Protein AF-A0A1B3WPF1-F1 (afdb_monomer)

Mean predicted aligned error: 8.17 Å

Sequence (165 aa):
MKTSGTSAPNQPDHIYKEDGACVELCANIDDQSAETLALALTRALDAGALDAWFTPIQMKKNRPAVLFTVLARKEDEARFAELILRETSTLGVRVKDCARYTAERDEIVRETVFGSVRYKRKFLDGRLFSERPESDELERIARDTNLPIQSILTELQKSRNDPRE

Solvent-accessible surface area (backbone atoms only — not comparable to full-atom values): 9717 Å² total; per-residue (Å²): 135,90,84,79,86,82,82,81,82,85,70,59,56,50,48,48,71,40,76,57,50,26,29,43,37,36,36,71,47,69,88,68,55,70,72,54,49,52,50,38,45,51,52,43,48,76,72,64,35,77,44,62,52,77,42,85,43,79,44,82,94,81,34,67,30,32,36,42,39,38,33,30,48,45,92,46,45,70,62,52,50,50,47,51,49,72,54,40,89,41,94,64,72,46,77,42,80,33,68,44,80,44,63,41,68,55,75,49,76,42,82,49,100,85,41,78,41,51,27,44,34,35,29,50,67,84,34,86,70,47,76,44,69,38,68,69,52,49,51,50,49,26,67,76,68,73,45,57,60,70,60,51,53,54,52,58,53,50,66,71,70,50,91,86,117

pLDDT: mean 88.67, std 17.2, range [31.97, 98.81]

Nearest PDB structures (foldseek):
  6bwo-assembly1_A  TM=9.069E-01  e=9.708E-14  Lactiplantibacillus plantarum
  3ab2-assembly3_L  TM=5.833E-01  e=1.048E-03  Corynebacterium glutamicum
  3lnl-assembly1_B  TM=5.488E-01  e=8.839E-04  Staphylococcus aureus subsp. aureus N315
  2nyd-assembly1_B-3  TM=5.569E-01  e=1.562E-03  Staphylococcus aureus subsp. aureus N315
  6mrj-assembly1_B  TM=6.264E-01  e=1.437E-02  Helicobacter pylori 26695

Foldseek 3Di:
DDDDDDDDPDDFPQWDKDFQQKKKKKDKAQDDDPVLVVVLLVVLVVVPFPHWDWDWDA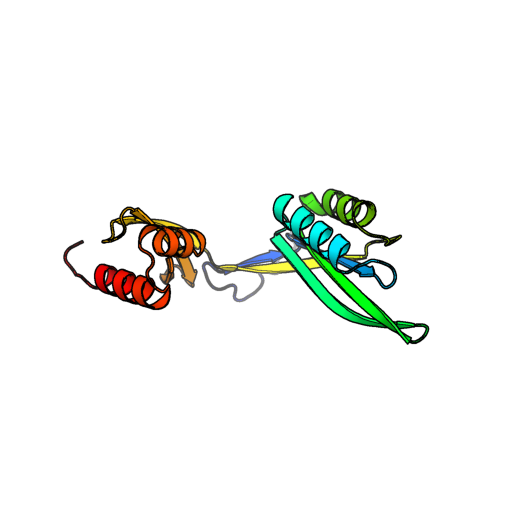DPPRTTIIITITMHTNVCVVVNQVSCVVSGPGPGMDMDGDMDTDGDKDKDWDQFPLGTFIWIFGDGNNDTPDIDTDPVRLVVSCVVVVDDSVVVRVRVVVVVPPPPD

Radius of gyration: 21.7 Å; Cα contacts (8 Å, |Δi|>4): 263; chains: 1; bounding box: 53×51×52 Å

Structure (mmCIF, N/CA/C/O backbone):
data_AF-A0A1B3WPF1-F1
#
_entry.id   AF-A0A1B3WPF1-F1
#
loop_
_atom_site.group_PDB
_atom_site.id
_atom_site.type_symbol
_atom_site.label_atom_id
_atom_site.label_alt_id
_atom_site.label_comp_id
_atom_site.label_asym_id
_atom_site.label_entity_id
_atom_site.label_seq_id
_atom_site.pdbx_PDB_ins_code
_atom_site.Cartn_x
_atom_site.Cartn_y
_atom_site.Cartn_z
_atom_site.occupancy
_atom_site.B_iso_or_equiv
_atom_site.auth_seq_id
_atom_site.auth_comp_id
_atom_site.auth_asym_id
_atom_site.auth_atom_id
_atom_site.pdbx_PDB_model_num
ATOM 1 N N . MET A 1 1 ? -27.653 -31.954 -23.907 1.00 38.94 1 MET A N 1
ATOM 2 C CA . MET A 1 1 ? -26.642 -32.781 -23.217 1.00 38.94 1 MET A CA 1
ATOM 3 C C . MET A 1 1 ? -26.293 -32.046 -21.931 1.00 38.94 1 MET A C 1
ATOM 5 O O . MET A 1 1 ? -25.757 -30.952 -22.004 1.00 38.94 1 MET A O 1
ATOM 9 N N . LYS A 1 2 ? -26.770 -32.541 -20.782 1.00 33.56 2 LYS A N 1
ATOM 10 C CA . LYS A 1 2 ? -26.487 -31.959 -19.463 1.00 33.56 2 LYS A CA 1
ATOM 11 C C . LYS A 1 2 ? -25.079 -32.399 -19.060 1.00 33.56 2 LYS A C 1
ATOM 13 O O . LYS A 1 2 ? -24.836 -33.600 -19.025 1.00 33.56 2 LYS A O 1
ATOM 18 N N . THR A 1 3 ? -24.194 -31.466 -18.737 1.00 34.44 3 THR A N 1
ATOM 19 C CA . THR A 1 3 ? -22.964 -31.763 -17.993 1.00 34.44 3 THR A CA 1
ATOM 20 C C . THR A 1 3 ? -23.043 -31.070 -16.644 1.00 34.44 3 THR A C 1
ATOM 22 O O . THR A 1 3 ? -23.036 -29.849 -16.531 1.00 34.44 3 THR A O 1
ATOM 25 N N . SER A 1 4 ? -23.222 -31.921 -15.646 1.00 34.31 4 SER A N 1
ATOM 26 C CA . SER A 1 4 ? -23.184 -31.715 -14.207 1.00 34.31 4 SER A CA 1
ATOM 27 C C . SER A 1 4 ? -21.762 -31.506 -13.675 1.00 34.31 4 SER A C 1
ATOM 29 O O . SER A 1 4 ? -20.843 -32.148 -14.173 1.00 34.31 4 SER A O 1
ATOM 31 N N . GLY A 1 5 ? -21.642 -30.751 -12.574 1.00 33.28 5 GLY A N 1
ATOM 32 C CA . GLY A 1 5 ? -20.532 -30.801 -11.607 1.00 33.28 5 GLY A CA 1
ATOM 33 C C . GLY A 1 5 ? -19.321 -29.952 -12.000 1.00 33.28 5 GLY A C 1
ATOM 34 O O . GLY A 1 5 ? -18.684 -30.189 -13.014 1.00 33.28 5 GLY A O 1
ATOM 35 N N . THR A 1 6 ? -18.916 -28.957 -11.217 1.00 31.97 6 THR A N 1
ATOM 36 C CA . THR A 1 6 ? -18.343 -29.193 -9.885 1.00 31.97 6 THR A CA 1
ATOM 37 C C . THR A 1 6 ? -18.579 -27.966 -9.001 1.00 31.97 6 THR A C 1
ATOM 39 O O . THR A 1 6 ? -18.026 -26.901 -9.256 1.00 31.97 6 THR A O 1
ATOM 42 N N . SER A 1 7 ? -19.411 -28.098 -7.968 1.00 38.62 7 SER A N 1
ATOM 43 C CA . SER A 1 7 ? -19.479 -27.134 -6.867 1.00 38.62 7 SER A CA 1
ATOM 44 C C . SER A 1 7 ? -18.190 -27.237 -6.051 1.00 38.62 7 SER A C 1
ATOM 46 O O . SER A 1 7 ? -17.869 -28.320 -5.556 1.00 38.62 7 SER A O 1
ATOM 48 N N . ALA A 1 8 ? -17.442 -26.139 -5.930 1.00 38.62 8 ALA A N 1
ATOM 49 C CA . ALA A 1 8 ? -16.265 -26.078 -5.069 1.00 38.62 8 ALA A CA 1
ATOM 50 C C . ALA A 1 8 ? -16.672 -26.341 -3.600 1.00 38.62 8 ALA A C 1
ATOM 52 O O . ALA A 1 8 ? -17.669 -25.776 -3.147 1.00 38.62 8 ALA A O 1
ATOM 53 N N . PRO A 1 9 ? -15.959 -27.205 -2.855 1.00 46.62 9 PRO A N 1
ATOM 54 C CA . PRO A 1 9 ? -16.296 -27.506 -1.470 1.00 46.62 9 PRO A CA 1
ATOM 55 C C . PRO A 1 9 ? -15.763 -26.415 -0.522 1.00 46.62 9 PRO A C 1
ATOM 57 O O . PRO A 1 9 ? -14.672 -25.892 -0.730 1.00 46.62 9 PRO A O 1
ATOM 60 N N . ASN A 1 10 ? -16.512 -26.142 0.554 1.00 49.69 10 ASN A N 1
ATOM 61 C CA . ASN A 1 10 ? -16.123 -25.338 1.726 1.00 49.69 10 ASN A CA 1
ATOM 62 C C . ASN A 1 10 ? -15.719 -23.878 1.471 1.00 49.69 10 ASN A C 1
ATOM 64 O O . ASN A 1 10 ? -14.599 -23.469 1.777 1.00 49.69 10 ASN A O 1
ATOM 68 N N . GLN A 1 11 ? -16.660 -23.055 1.017 1.00 51.69 11 GLN A N 1
ATOM 69 C CA . GLN A 1 11 ? -16.550 -21.620 1.257 1.00 51.69 11 GLN A CA 1
ATOM 70 C C . GLN A 1 11 ? -17.301 -21.291 2.558 1.00 51.69 11 GLN A C 1
ATOM 72 O O . GLN A 1 11 ? -18.500 -21.553 2.607 1.00 51.69 11 GLN A O 1
ATOM 77 N N . PRO A 1 12 ? -16.627 -20.817 3.624 1.00 54.94 12 PRO A N 1
ATOM 78 C CA . PRO A 1 12 ? -17.319 -20.390 4.837 1.00 54.94 12 PRO A CA 1
ATOM 79 C C . PRO A 1 12 ? -18.295 -19.260 4.501 1.00 54.94 12 PRO A C 1
ATOM 81 O O . PRO A 1 12 ? -17.969 -18.377 3.697 1.00 54.94 12 PRO A O 1
ATOM 84 N N . ASP A 1 13 ? -19.491 -19.314 5.090 1.00 58.62 13 ASP A N 1
ATOM 85 C CA . ASP A 1 13 ? -20.520 -18.299 4.892 1.00 58.62 13 ASP A CA 1
ATOM 86 C C . ASP A 1 13 ? -19.906 -16.911 5.185 1.00 58.62 13 ASP A C 1
ATOM 88 O O . ASP A 1 13 ? -19.208 -16.712 6.181 1.00 58.62 13 ASP A O 1
ATOM 92 N N . HIS A 1 14 ? -20.135 -15.927 4.311 1.00 67.62 14 HIS A N 1
ATOM 93 C CA . HIS A 1 14 ? -19.658 -14.539 4.473 1.00 67.62 14 HIS A CA 1
ATOM 94 C C . HIS A 1 14 ? -18.142 -14.290 4.293 1.00 67.62 14 HIS A C 1
ATOM 96 O O . HIS A 1 14 ? -17.649 -13.199 4.608 1.00 67.62 14 HIS A O 1
ATOM 102 N N . ILE A 1 15 ? -17.396 -15.250 3.727 1.00 71.88 15 ILE A N 1
ATOM 103 C CA . ILE A 1 15 ? -16.095 -14.994 3.085 1.00 71.88 15 ILE A CA 1
ATOM 104 C C . ILE A 1 15 ? -16.226 -15.255 1.587 1.00 71.88 15 ILE A C 1
ATOM 106 O O . ILE A 1 15 ? -16.315 -16.397 1.135 1.00 71.88 15 ILE A O 1
ATOM 110 N N . TYR A 1 16 ? -16.148 -14.195 0.794 1.00 70.69 16 TYR A N 1
ATOM 111 C CA . TYR A 1 16 ? -16.293 -14.282 -0.654 1.00 70.69 16 TYR A CA 1
ATOM 112 C C . TYR A 1 16 ? -14.919 -14.315 -1.313 1.00 70.69 16 TYR A C 1
ATOM 114 O O . TYR A 1 16 ? -13.993 -13.617 -0.899 1.00 70.69 16 TYR A O 1
ATOM 122 N N . LYS A 1 17 ? -14.784 -15.169 -2.325 1.00 76.94 17 LYS A N 1
ATOM 123 C CA . LYS A 1 17 ? -13.584 -15.283 -3.144 1.00 76.94 17 LYS A CA 1
ATOM 124 C C . LYS A 1 17 ? -13.894 -14.564 -4.437 1.00 76.94 17 LYS A C 1
ATOM 126 O O . LYS A 1 17 ? -14.770 -14.984 -5.186 1.00 76.94 17 LYS A O 1
ATOM 131 N N . GLU A 1 18 ? -13.174 -13.491 -4.676 1.00 74.12 18 GLU A N 1
ATOM 132 C CA . GLU A 1 18 ? -13.278 -12.716 -5.894 1.00 74.12 18 GLU A CA 1
ATOM 133 C C . GLU A 1 18 ? -12.101 -13.121 -6.787 1.00 74.12 18 GLU A C 1
ATOM 135 O O . GLU A 1 18 ? -10.986 -12.607 -6.664 1.00 74.12 18 GLU A O 1
ATOM 140 N N . ASP A 1 19 ? -12.324 -14.136 -7.623 1.00 67.94 19 ASP A N 1
ATOM 141 C CA . ASP A 1 19 ? -11.337 -14.598 -8.599 1.00 67.94 19 ASP A CA 1
ATOM 142 C C . ASP A 1 19 ? -11.195 -13.568 -9.727 1.00 67.94 19 ASP A C 1
ATOM 144 O O . ASP A 1 19 ? -12.168 -13.242 -10.402 1.00 67.94 19 ASP A O 1
ATOM 148 N N . GLY A 1 20 ? -9.978 -13.052 -9.931 1.00 65.38 20 GLY A N 1
ATOM 149 C CA . GLY A 1 20 ? -9.682 -12.101 -11.008 1.00 65.38 20 GLY A CA 1
ATOM 150 C C . GLY A 1 20 ? -10.295 -10.708 -10.826 1.00 65.38 20 GLY A C 1
ATOM 151 O O . GLY A 1 20 ? -10.356 -9.953 -11.791 1.00 65.38 20 GLY A O 1
ATOM 152 N N . ALA A 1 21 ? -10.745 -10.352 -9.619 1.00 82.38 21 ALA A N 1
ATOM 153 C CA . ALA A 1 21 ? -11.293 -9.021 -9.338 1.00 82.38 21 ALA A CA 1
ATOM 154 C C . ALA A 1 21 ? -10.216 -7.952 -9.111 1.00 82.38 21 ALA A C 1
ATOM 156 O O . ALA A 1 21 ? -10.501 -6.755 -9.195 1.00 82.38 21 ALA A O 1
ATOM 157 N N . CYS A 1 22 ? -8.975 -8.360 -8.838 1.00 93.56 22 CYS A N 1
ATOM 158 C CA . CYS A 1 22 ? -7.856 -7.441 -8.725 1.00 93.56 22 CYS A CA 1
ATOM 159 C C . CYS A 1 22 ? -6.645 -7.887 -9.540 1.00 93.56 22 CYS A C 1
ATOM 161 O O . CYS A 1 22 ? -6.461 -9.062 -9.863 1.00 93.56 22 CYS A O 1
ATOM 163 N N . VAL A 1 23 ? -5.812 -6.903 -9.855 1.00 97.12 23 VAL A N 1
ATOM 164 C CA . VAL A 1 23 ? -4.549 -7.066 -10.562 1.00 97.12 23 VAL A CA 1
ATOM 165 C C . VAL A 1 23 ? -3.430 -6.407 -9.789 1.00 97.12 23 VAL A C 1
ATOM 167 O O . VAL A 1 23 ? -3.602 -5.345 -9.193 1.00 97.12 23 VAL A O 1
ATOM 170 N N . GLU A 1 24 ? -2.270 -7.040 -9.827 1.00 98.06 24 GLU A N 1
ATOM 171 C CA . GLU A 1 24 ? -1.031 -6.511 -9.286 1.00 98.06 24 GLU A CA 1
ATOM 172 C C . GLU A 1 24 ? -0.147 -6.078 -10.461 1.00 98.06 24 GLU A C 1
ATOM 174 O O . GLU A 1 24 ? 0.340 -6.905 -11.239 1.00 98.06 24 GLU A O 1
ATOM 179 N N . LEU A 1 25 ? 0.001 -4.764 -10.628 1.00 98.62 25 LEU A N 1
ATOM 180 C CA . LEU A 1 25 ? 0.839 -4.146 -11.647 1.00 98.62 25 LEU A CA 1
ATOM 181 C C . LEU A 1 25 ? 2.194 -3.816 -11.036 1.00 98.62 25 LEU A C 1
ATOM 183 O O . LEU A 1 25 ? 2.251 -3.152 -10.004 1.00 98.62 25 LEU A O 1
ATOM 187 N N . CYS A 1 26 ? 3.287 -4.246 -11.661 1.00 98.38 26 CYS A N 1
ATOM 188 C CA . CYS A 1 26 ? 4.618 -3.979 -11.131 1.00 98.38 26 CYS A CA 1
ATOM 189 C C . CYS A 1 26 ? 5.659 -3.594 -12.184 1.00 98.38 26 CYS A C 1
ATOM 191 O O . CYS A 1 26 ? 5.664 -4.091 -13.317 1.00 98.38 26 CYS A O 1
ATOM 193 N N . ALA A 1 27 ? 6.587 -2.736 -11.765 1.00 98.69 27 ALA A N 1
ATOM 194 C CA . ALA A 1 27 ? 7.720 -2.271 -12.553 1.00 98.69 27 ALA A CA 1
ATOM 195 C C . ALA A 1 27 ? 8.992 -2.222 -11.696 1.00 98.69 27 ALA A C 1
ATOM 197 O O . ALA A 1 27 ? 8.959 -1.823 -10.534 1.00 98.69 27 ALA A O 1
ATOM 198 N N . ASN A 1 28 ? 10.123 -2.630 -12.274 1.00 98.62 28 ASN A N 1
ATOM 199 C CA . ASN A 1 28 ? 11.428 -2.497 -11.626 1.00 98.62 28 ASN A CA 1
ATOM 200 C C . ASN A 1 28 ? 12.048 -1.168 -12.058 1.00 98.62 28 ASN A C 1
ATOM 202 O O . ASN A 1 28 ? 12.052 -0.879 -13.256 1.00 98.62 28 ASN A O 1
ATOM 206 N N . ILE A 1 29 ? 12.574 -0.399 -11.107 1.00 98.31 29 ILE A N 1
ATOM 207 C CA . ILE A 1 29 ? 13.058 0.964 -11.335 1.00 98.31 29 ILE A CA 1
ATOM 208 C C . ILE A 1 29 ? 14.410 1.144 -10.631 1.00 98.31 29 ILE A C 1
ATOM 210 O O . ILE A 1 29 ? 14.486 1.047 -9.405 1.00 98.31 29 ILE A O 1
ATOM 214 N N . ASP A 1 30 ? 15.476 1.376 -11.404 1.00 97.69 30 ASP A N 1
ATOM 215 C CA . ASP A 1 30 ? 16.862 1.541 -10.923 1.00 97.69 30 ASP A CA 1
ATOM 216 C C . ASP A 1 30 ? 17.476 2.918 -11.230 1.00 97.69 30 ASP A C 1
ATOM 218 O O . ASP A 1 30 ? 18.616 3.186 -10.851 1.00 97.69 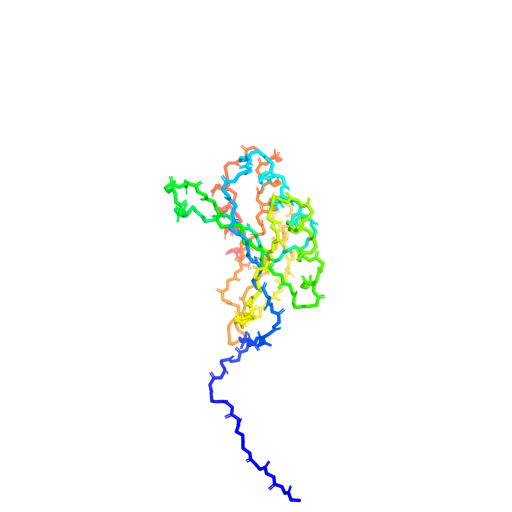30 ASP A O 1
ATOM 222 N N . ASP A 1 31 ? 16.750 3.786 -11.931 1.00 97.00 31 ASP A N 1
ATOM 223 C CA . ASP A 1 31 ? 17.247 5.049 -12.486 1.00 97.00 31 ASP A CA 1
ATOM 224 C C . ASP A 1 31 ? 16.347 6.260 -12.174 1.00 97.00 31 ASP A C 1
ATOM 226 O O . ASP A 1 31 ? 16.449 7.302 -12.820 1.00 97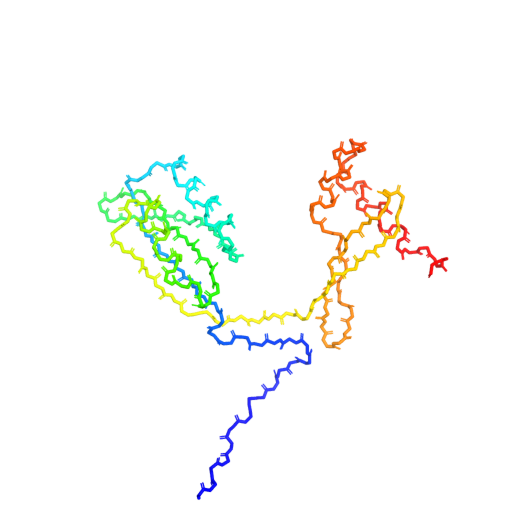.00 31 ASP A O 1
ATOM 230 N N . GLN A 1 32 ? 15.508 6.151 -11.140 1.00 97.31 32 GLN A N 1
ATOM 231 C CA . GLN A 1 32 ? 14.619 7.215 -10.670 1.00 97.31 32 GLN A CA 1
ATOM 232 C C . GLN A 1 32 ? 14.877 7.556 -9.196 1.00 97.31 32 GLN A C 1
ATOM 234 O O . GLN A 1 32 ? 15.237 6.692 -8.395 1.00 97.31 32 GLN A O 1
ATOM 239 N N . SER A 1 33 ? 14.702 8.828 -8.824 1.00 97.44 33 SER A N 1
ATOM 240 C CA . SER A 1 33 ? 14.921 9.287 -7.448 1.00 97.44 33 SER A CA 1
ATOM 241 C C . SER A 1 33 ? 13.805 8.843 -6.499 1.00 97.44 33 SER A C 1
ATOM 243 O O . SER A 1 33 ? 12.641 8.743 -6.885 1.00 97.44 33 SER A O 1
ATOM 245 N N . ALA A 1 34 ? 14.145 8.665 -5.220 1.00 96.69 34 ALA A N 1
ATOM 246 C CA . ALA A 1 34 ? 13.173 8.333 -4.177 1.00 96.69 34 ALA A CA 1
ATOM 247 C C . ALA A 1 34 ? 12.063 9.393 -4.037 1.00 96.69 34 ALA A C 1
ATOM 249 O O . ALA A 1 34 ? 10.913 9.044 -3.803 1.00 96.69 34 ALA A O 1
ATOM 250 N N . GLU A 1 35 ? 12.388 10.675 -4.223 1.00 98.00 35 GLU A N 1
ATOM 251 C CA . GLU A 1 35 ? 11.422 11.780 -4.136 1.00 98.00 35 GLU A CA 1
ATOM 252 C C . GLU A 1 35 ? 10.343 11.683 -5.220 1.00 98.00 35 GLU A C 1
ATOM 254 O O . GLU A 1 35 ? 9.156 11.817 -4.937 1.00 98.00 35 GLU A O 1
ATOM 259 N N . THR A 1 36 ? 10.738 11.402 -6.464 1.00 97.94 36 THR A N 1
ATOM 260 C CA . THR A 1 36 ? 9.774 11.275 -7.569 1.00 97.94 36 THR A CA 1
ATOM 261 C C . THR A 1 36 ? 9.004 9.959 -7.504 1.00 97.94 36 THR A C 1
ATOM 263 O O . THR A 1 36 ? 7.816 9.936 -7.813 1.00 97.94 36 THR A O 1
ATOM 266 N N . LEU A 1 37 ? 9.631 8.886 -7.014 1.00 98.19 37 LEU A N 1
ATOM 267 C CA . LEU A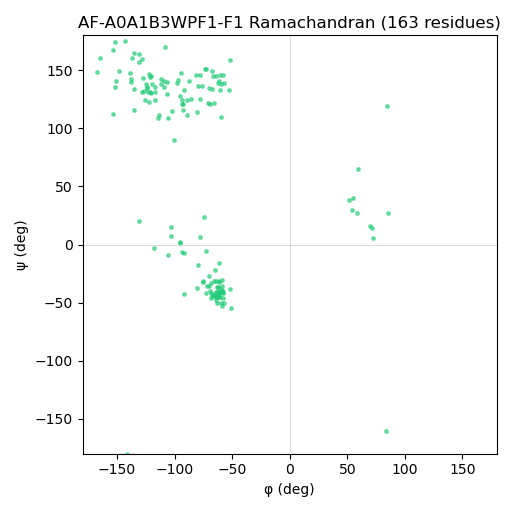 1 37 ? 8.938 7.635 -6.710 1.00 98.19 37 LEU A CA 1
ATOM 268 C C . LEU A 1 37 ? 7.880 7.828 -5.617 1.00 98.19 37 LEU A C 1
ATOM 270 O O . LEU A 1 37 ? 6.758 7.353 -5.769 1.00 98.19 37 LEU A O 1
ATOM 274 N N . ALA A 1 38 ? 8.180 8.578 -4.554 1.00 98.12 38 ALA A N 1
ATOM 275 C CA . ALA A 1 38 ? 7.198 8.885 -3.516 1.00 98.12 38 ALA A CA 1
ATOM 276 C C . ALA A 1 38 ? 5.957 9.588 -4.096 1.00 98.12 38 ALA A C 1
ATOM 278 O O . ALA A 1 38 ? 4.835 9.222 -3.753 1.00 98.12 38 ALA A O 1
ATOM 279 N N . LEU A 1 39 ? 6.141 10.520 -5.040 1.00 98.31 39 LEU A N 1
ATOM 280 C CA . LEU A 1 39 ? 5.027 11.161 -5.747 1.00 98.31 39 LEU A CA 1
ATOM 281 C C . LEU A 1 39 ? 4.221 10.170 -6.597 1.00 98.31 39 LEU A C 1
ATOM 283 O O . LEU A 1 39 ? 2.994 10.243 -6.598 1.00 98.31 39 LEU A O 1
ATOM 287 N N . ALA A 1 40 ? 4.881 9.241 -7.294 1.00 98.25 40 ALA A N 1
ATOM 288 C CA . ALA A 1 40 ? 4.202 8.207 -8.077 1.00 98.25 40 ALA A CA 1
ATOM 289 C C . ALA A 1 40 ? 3.323 7.305 -7.191 1.00 98.25 40 ALA A C 1
ATOM 291 O O . ALA A 1 40 ? 2.191 6.990 -7.562 1.00 98.25 40 ALA A O 1
ATOM 292 N N . LEU A 1 41 ? 3.810 6.943 -5.998 1.00 98.56 41 LEU A N 1
ATOM 293 C CA . LEU A 1 41 ? 3.041 6.185 -5.009 1.00 98.56 41 LEU A CA 1
ATOM 294 C C . LEU A 1 41 ? 1.816 6.970 -4.534 1.00 98.56 41 LEU A C 1
ATOM 296 O O . LEU A 1 41 ? 0.706 6.443 -4.594 1.00 98.56 41 LEU A O 1
ATOM 300 N N . THR A 1 42 ? 1.990 8.232 -4.126 1.00 98.31 42 THR A N 1
ATOM 301 C CA . THR A 1 42 ? 0.868 9.087 -3.704 1.00 98.31 42 THR A CA 1
ATOM 302 C C . THR A 1 42 ? -0.171 9.223 -4.815 1.00 98.31 42 THR A C 1
ATOM 304 O O . THR A 1 42 ? -1.353 9.007 -4.575 1.00 98.31 42 THR A O 1
ATOM 307 N N . ARG A 1 43 ? 0.259 9.481 -6.057 1.00 98.44 43 ARG A N 1
ATOM 308 C CA . ARG A 1 43 ? -0.646 9.595 -7.212 1.00 98.44 43 ARG A CA 1
ATOM 309 C C . ARG A 1 43 ? -1.412 8.307 -7.490 1.00 98.44 43 ARG A C 1
ATOM 311 O O . ARG A 1 43 ? -2.577 8.379 -7.864 1.00 98.44 43 ARG A O 1
ATOM 318 N N . ALA A 1 44 ? -0.790 7.142 -7.318 1.00 98.50 44 ALA A N 1
ATOM 319 C CA . ALA A 1 44 ? -1.486 5.868 -7.471 1.00 98.50 44 ALA A CA 1
ATOM 320 C C . ALA A 1 44 ? -2.597 5.707 -6.418 1.00 98.50 44 ALA A C 1
ATOM 322 O O . ALA A 1 44 ? -3.720 5.343 -6.774 1.00 98.50 44 ALA A O 1
ATOM 323 N N . LEU A 1 45 ? -2.309 6.027 -5.151 1.00 98.31 45 LEU A N 1
ATOM 324 C CA . LEU A 1 45 ? -3.294 5.981 -4.063 1.00 98.31 45 LEU A CA 1
ATOM 325 C C . LEU A 1 45 ? -4.434 6.987 -4.284 1.00 98.31 45 LEU A C 1
ATOM 327 O O . LEU A 1 45 ? -5.600 6.597 -4.249 1.00 98.31 45 LEU A O 1
ATOM 331 N N . ASP A 1 46 ? -4.111 8.239 -4.615 1.00 97.94 46 ASP A N 1
ATOM 332 C CA . ASP A 1 46 ? -5.094 9.296 -4.899 1.00 97.94 46 ASP A CA 1
ATOM 333 C C . ASP A 1 46 ? -5.976 8.955 -6.110 1.00 97.94 46 ASP A C 1
ATOM 335 O O . ASP A 1 46 ? -7.160 9.289 -6.155 1.00 97.94 46 ASP A O 1
ATOM 339 N N . ALA A 1 47 ? -5.423 8.237 -7.092 1.00 97.62 47 ALA A N 1
ATOM 340 C CA . ALA A 1 47 ? -6.152 7.744 -8.256 1.00 97.62 47 ALA A CA 1
ATOM 341 C C . ALA A 1 47 ? -7.015 6.499 -7.957 1.00 97.62 47 ALA A C 1
ATOM 343 O O . ALA A 1 47 ? -7.583 5.908 -8.884 1.00 97.62 47 ALA A O 1
ATOM 344 N N . GLY A 1 48 ? -7.122 6.084 -6.692 1.00 97.31 48 GLY A N 1
ATOM 345 C CA . GLY A 1 48 ? -7.996 5.005 -6.241 1.00 97.31 48 GLY A CA 1
ATOM 346 C C . GLY A 1 48 ? -7.398 3.607 -6.369 1.00 97.31 48 GLY A C 1
ATOM 347 O O . GLY A 1 48 ? -8.155 2.648 -6.544 1.00 97.31 48 GLY A O 1
ATOM 348 N N . ALA A 1 49 ? -6.067 3.467 -6.320 1.00 97.75 49 ALA A N 1
ATOM 349 C CA . ALA A 1 49 ? -5.454 2.149 -6.183 1.00 97.75 49 ALA A CA 1
ATOM 350 C C . ALA A 1 49 ? -5.972 1.476 -4.903 1.00 97.75 49 ALA A C 1
ATOM 352 O O . ALA A 1 49 ? -6.239 2.134 -3.899 1.00 97.75 49 ALA A O 1
ATOM 353 N N . LEU A 1 50 ? -6.118 0.151 -4.932 1.00 95.44 50 LEU A N 1
ATOM 354 C CA . LEU A 1 50 ? -6.474 -0.607 -3.733 1.00 95.44 50 LEU A CA 1
ATOM 355 C C . LEU A 1 50 ? -5.329 -0.593 -2.715 1.00 95.44 50 LEU A C 1
ATOM 357 O O . LEU A 1 50 ? -5.600 -0.639 -1.517 1.00 95.44 50 LEU A O 1
ATOM 361 N N . ASP A 1 51 ? -4.087 -0.576 -3.207 1.00 97.56 51 ASP A N 1
ATOM 362 C CA . ASP A 1 51 ? -2.855 -0.390 -2.437 1.00 97.56 51 ASP A CA 1
ATOM 363 C C . ASP A 1 51 ? -1.681 -0.058 -3.386 1.00 97.56 51 ASP A C 1
ATOM 365 O O . ASP A 1 51 ? -1.7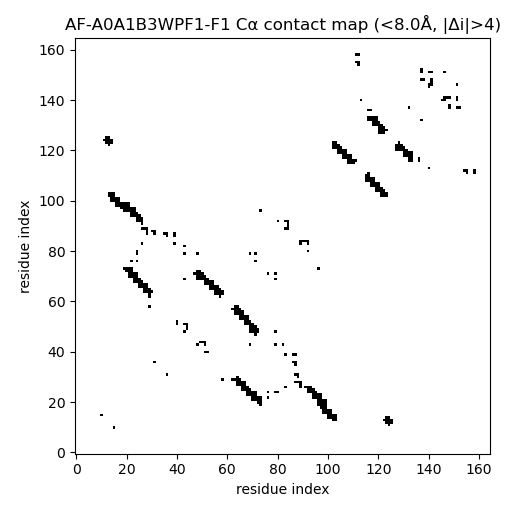47 -0.353 -4.584 1.00 97.56 51 ASP A O 1
ATOM 369 N N . ALA A 1 52 ? -0.602 0.528 -2.868 1.00 98.38 52 ALA A N 1
ATOM 370 C CA . ALA A 1 52 ? 0.629 0.784 -3.616 1.00 98.38 52 ALA A CA 1
ATOM 371 C C . ALA A 1 52 ? 1.854 0.807 -2.689 1.00 98.38 52 ALA A C 1
ATOM 373 O O . ALA A 1 52 ? 1.829 1.423 -1.625 1.00 98.38 52 ALA A O 1
ATOM 374 N N . TRP A 1 53 ? 2.950 0.158 -3.091 1.00 98.69 53 TRP A N 1
ATOM 375 C CA . TRP A 1 53 ? 4.145 0.036 -2.249 1.00 98.69 53 TRP A CA 1
ATOM 376 C C . TRP A 1 53 ? 5.440 -0.150 -3.044 1.00 98.69 53 TRP A C 1
ATOM 378 O O . TRP A 1 53 ? 5.439 -0.458 -4.238 1.00 98.69 53 TRP A O 1
ATOM 388 N N . PHE A 1 54 ? 6.568 -0.003 -2.343 1.00 98.62 54 PHE A N 1
ATOM 389 C CA . PHE A 1 54 ? 7.904 -0.293 -2.858 1.00 98.62 54 PHE A CA 1
ATOM 390 C C . PHE A 1 54 ? 8.522 -1.498 -2.154 1.00 98.62 54 PHE A C 1
ATOM 392 O O . PHE A 1 54 ? 8.462 -1.615 -0.932 1.00 98.62 54 PHE A O 1
ATOM 399 N N . THR A 1 55 ? 9.180 -2.365 -2.923 1.00 98.62 55 THR A N 1
ATOM 400 C CA . THR A 1 55 ? 10.039 -3.434 -2.392 1.00 98.62 55 THR A CA 1
ATOM 401 C C . THR A 1 55 ? 11.480 -3.194 -2.847 1.00 98.62 55 THR A C 1
ATOM 403 O O . THR A 1 55 ? 11.703 -3.083 -4.054 1.00 98.62 55 THR A O 1
ATOM 406 N N . PRO A 1 56 ? 12.473 -3.110 -1.942 1.00 98.19 56 PRO A N 1
ATOM 407 C CA . PRO A 1 56 ? 13.868 -2.963 -2.346 1.00 98.19 56 PRO A CA 1
ATOM 408 C C . PRO A 1 56 ? 14.349 -4.236 -3.046 1.00 98.19 56 PRO A C 1
ATOM 410 O O . PRO A 1 56 ? 14.126 -5.347 -2.564 1.00 98.19 56 PRO A O 1
ATOM 413 N N . ILE A 1 57 ? 15.022 -4.078 -4.183 1.00 98.44 57 ILE A N 1
ATOM 414 C CA . ILE A 1 57 ? 15.564 -5.184 -4.975 1.00 98.44 57 ILE A CA 1
ATOM 415 C C . ILE A 1 57 ? 16.979 -4.855 -5.459 1.00 98.44 57 ILE A C 1
ATOM 417 O O . ILE A 1 57 ? 17.379 -3.695 -5.543 1.00 98.44 57 ILE A O 1
ATOM 421 N N . GLN A 1 58 ? 17.733 -5.891 -5.825 1.00 98.19 58 GLN A N 1
ATOM 422 C CA . GLN A 1 58 ? 19.024 -5.751 -6.496 1.00 98.19 58 GLN A CA 1
ATOM 423 C C . GLN A 1 58 ? 18.877 -6.146 -7.968 1.00 98.19 58 GLN A C 1
ATOM 425 O O . GLN A 1 58 ? 18.368 -7.222 -8.282 1.00 98.19 58 GLN A O 1
ATOM 430 N N . MET A 1 59 ? 19.338 -5.292 -8.880 1.00 97.62 59 MET A N 1
ATOM 431 C CA . MET A 1 59 ? 19.285 -5.521 -10.325 1.00 97.62 59 MET A CA 1
ATOM 432 C C . MET A 1 59 ? 20.669 -5.815 -10.922 1.00 97.62 59 MET A C 1
ATOM 434 O O . MET A 1 59 ? 21.715 -5.692 -10.275 1.00 97.62 59 MET A O 1
ATOM 438 N N . LYS A 1 60 ? 20.681 -6.238 -12.197 1.00 95.56 60 LYS A N 1
ATOM 439 C CA . LYS A 1 60 ? 21.909 -6.490 -12.973 1.00 95.56 60 LYS A CA 1
ATOM 440 C C . LYS A 1 60 ? 22.858 -5.286 -12.925 1.00 95.56 60 LYS A C 1
ATOM 442 O O . LYS A 1 60 ? 22.432 -4.156 -12.712 1.00 95.56 60 LYS A O 1
ATOM 447 N N . LYS A 1 61 ? 24.148 -5.519 -13.192 1.00 96.06 61 LYS A N 1
ATOM 448 C CA . LYS A 1 61 ? 25.210 -4.498 -13.054 1.00 96.06 61 LYS A CA 1
ATOM 449 C C . LYS A 1 61 ? 25.314 -3.930 -11.627 1.00 96.06 61 LYS A C 1
ATOM 451 O O . LYS A 1 61 ? 25.768 -2.807 -11.451 1.00 96.06 61 LYS A O 1
ATOM 456 N N . ASN A 1 62 ? 24.907 -4.726 -10.635 1.00 94.31 62 ASN A N 1
ATOM 457 C CA . ASN A 1 62 ? 24.963 -4.403 -9.213 1.00 94.31 62 ASN A CA 1
ATOM 458 C C . ASN A 1 62 ? 24.253 -3.088 -8.846 1.00 94.31 62 ASN A C 1
ATOM 460 O O . ASN A 1 62 ? 24.759 -2.312 -8.037 1.00 94.31 62 ASN A O 1
ATOM 464 N N . ARG A 1 63 ? 23.096 -2.831 -9.465 1.00 97.38 63 ARG A N 1
ATOM 465 C CA . ARG A 1 63 ? 22.318 -1.614 -9.228 1.00 97.38 63 ARG A CA 1
ATOM 466 C C . ARG A 1 63 ? 21.255 -1.846 -8.151 1.00 97.38 63 ARG A C 1
ATOM 468 O O . ARG A 1 63 ? 20.404 -2.715 -8.356 1.00 97.38 63 ARG A O 1
ATOM 475 N N . PRO A 1 64 ? 21.281 -1.093 -7.038 1.00 97.62 64 PRO A N 1
ATOM 476 C CA . PRO A 1 64 ? 20.149 -1.009 -6.124 1.00 97.62 64 PRO A CA 1
ATOM 477 C C . PRO A 1 64 ? 18.938 -0.418 -6.846 1.00 97.62 64 PRO A C 1
ATOM 479 O O . PRO A 1 64 ? 19.086 0.518 -7.631 1.00 97.62 64 PRO A O 1
ATOM 482 N N . ALA A 1 65 ? 17.759 -0.971 -6.594 1.00 98.38 65 ALA A N 1
ATOM 483 C CA . ALA A 1 65 ? 16.535 -0.598 -7.286 1.00 98.38 65 ALA A CA 1
ATOM 484 C C . ALA A 1 65 ? 15.308 -0.830 -6.397 1.00 98.38 65 ALA A C 1
ATOM 486 O O . ALA A 1 65 ? 15.400 -1.417 -5.314 1.00 98.38 65 ALA A O 1
ATOM 487 N N . VAL A 1 66 ? 14.141 -0.408 -6.878 1.00 98.44 66 VAL A N 1
ATOM 488 C CA . VAL A 1 66 ? 12.851 -0.734 -6.264 1.00 98.44 66 VAL A CA 1
ATOM 489 C C . VAL A 1 66 ? 11.955 -1.478 -7.248 1.00 98.44 66 VAL A C 1
ATOM 491 O O . VAL A 1 66 ? 11.967 -1.225 -8.451 1.00 98.44 66 VAL A O 1
ATOM 494 N N . LEU A 1 67 ? 11.162 -2.407 -6.730 1.00 98.62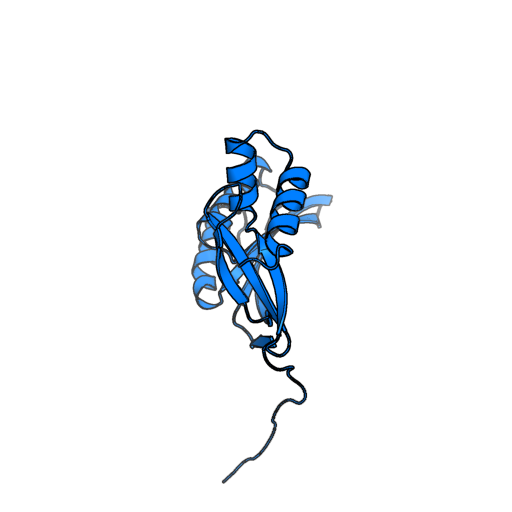 67 LEU A N 1
ATOM 495 C CA . LEU A 1 67 ? 9.953 -2.888 -7.380 1.00 98.62 67 LEU A CA 1
ATOM 496 C C . LEU A 1 67 ? 8.810 -1.987 -6.916 1.00 98.62 67 LEU A C 1
ATOM 498 O O . LEU A 1 67 ? 8.461 -2.014 -5.735 1.00 98.62 67 LEU A O 1
ATOM 502 N N . PHE A 1 68 ? 8.264 -1.184 -7.824 1.00 98.81 68 PHE A N 1
ATOM 503 C CA . PHE A 1 68 ? 7.028 -0.456 -7.576 1.00 98.81 68 PHE A CA 1
ATOM 504 C C . PHE A 1 68 ? 5.854 -1.361 -7.913 1.00 98.81 68 PHE A C 1
ATOM 506 O O . PHE A 1 68 ? 5.791 -1.878 -9.032 1.00 98.81 68 PHE A O 1
ATOM 513 N N . THR A 1 69 ? 4.948 -1.542 -6.957 1.00 98.81 69 THR A N 1
ATOM 514 C CA . THR A 1 69 ? 3.752 -2.356 -7.129 1.00 98.81 69 THR A CA 1
ATOM 515 C C . THR A 1 69 ? 2.502 -1.543 -6.834 1.00 98.81 69 THR A C 1
ATOM 517 O O . THR A 1 69 ? 2.436 -0.844 -5.825 1.00 98.81 69 THR A O 1
ATOM 520 N N . VAL A 1 70 ? 1.503 -1.678 -7.704 1.00 98.75 70 VAL A N 1
ATOM 521 C CA . VAL A 1 70 ? 0.163 -1.112 -7.555 1.00 98.75 70 VAL A CA 1
ATOM 522 C C . VAL A 1 70 ? -0.849 -2.251 -7.615 1.00 98.75 70 VAL A C 1
ATOM 524 O O . VAL A 1 70 ? -0.908 -2.990 -8.599 1.00 98.75 70 VAL A O 1
ATOM 527 N N . LEU A 1 71 ? -1.657 -2.389 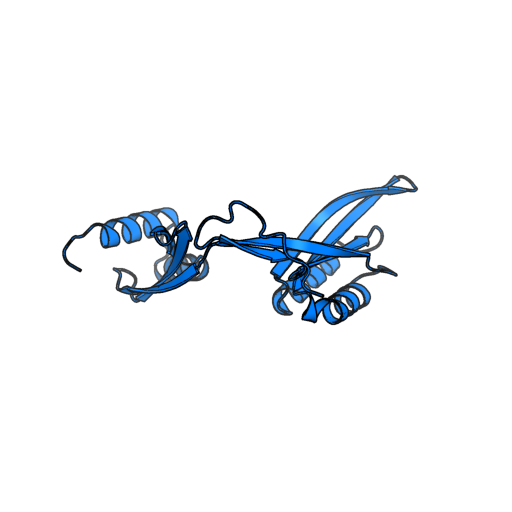-6.567 1.00 98.06 71 LEU A N 1
ATOM 528 C CA . LEU A 1 71 ? -2.806 -3.285 -6.541 1.00 98.06 71 LEU A CA 1
ATOM 529 C C . LEU A 1 71 ? -4.044 -2.493 -6.964 1.00 98.06 71 LEU A C 1
ATOM 531 O O . LEU A 1 71 ? -4.380 -1.482 -6.351 1.00 98.06 71 LEU A O 1
ATOM 535 N N . ALA A 1 72 ? -4.748 -2.957 -7.989 1.00 97.38 72 ALA A N 1
ATOM 536 C CA . ALA A 1 72 ? -5.906 -2.266 -8.546 1.00 97.38 72 ALA A CA 1
ATOM 537 C C . ALA A 1 72 ? -7.064 -3.225 -8.814 1.00 97.38 72 ALA A C 1
ATOM 539 O O . ALA A 1 72 ? -6.884 -4.444 -8.842 1.00 97.38 72 ALA A O 1
ATOM 540 N N . ARG A 1 73 ? -8.265 -2.673 -9.017 1.00 95.44 73 ARG A N 1
ATOM 541 C CA . ARG A 1 73 ? -9.384 -3.451 -9.555 1.00 95.44 73 ARG A CA 1
ATOM 542 C C . ARG A 1 73 ? -9.091 -3.843 -11.001 1.00 95.44 73 ARG A C 1
ATOM 544 O O . ARG A 1 73 ? -8.401 -3.110 -11.710 1.00 95.44 73 ARG A O 1
ATOM 551 N N . LYS A 1 74 ? -9.611 -4.988 -11.443 1.00 95.19 74 LYS A N 1
ATOM 552 C CA . LYS A 1 74 ? -9.359 -5.508 -12.796 1.00 95.19 74 LYS A CA 1
ATOM 553 C C . LYS A 1 74 ? -9.815 -4.531 -13.883 1.00 95.19 74 LYS A C 1
ATOM 555 O O . LYS A 1 74 ? -9.114 -4.348 -14.873 1.00 95.19 74 LYS A O 1
ATOM 560 N N . GLU A 1 75 ? -10.945 -3.861 -13.681 1.00 95.44 75 GLU A N 1
ATOM 561 C CA . GLU A 1 75 ? -11.480 -2.851 -14.598 1.00 95.44 75 GLU A CA 1
ATOM 562 C C . GLU A 1 75 ? -10.593 -1.601 -14.742 1.00 95.44 75 GLU A C 1
ATOM 564 O O . GLU A 1 75 ? -10.667 -0.912 -15.757 1.00 95.44 75 GLU A O 1
ATOM 569 N N . ASP A 1 76 ? -9.723 -1.332 -13.766 1.00 97.12 76 ASP A N 1
ATOM 570 C CA . ASP A 1 76 ? -8.809 -0.188 -13.755 1.00 97.12 76 ASP A CA 1
ATOM 571 C C . ASP A 1 76 ? -7.403 -0.527 -14.291 1.00 97.12 76 ASP A C 1
ATOM 573 O O . ASP A 1 76 ? -6.525 0.338 -14.310 1.00 97.12 76 ASP A O 1
ATOM 577 N N . GLU A 1 77 ? -7.161 -1.766 -14.736 1.00 97.56 77 GLU A N 1
ATOM 578 C CA . GLU A 1 77 ? -5.829 -2.261 -15.119 1.00 97.56 77 GLU A CA 1
ATOM 579 C C . GLU A 1 77 ? -5.108 -1.330 -16.104 1.00 97.56 77 GLU A C 1
ATOM 581 O O . GLU A 1 77 ? -3.997 -0.869 -15.833 1.00 97.56 77 GLU A O 1
ATOM 586 N N . ALA A 1 78 ? -5.746 -1.012 -17.233 1.00 98.06 78 ALA A N 1
ATOM 587 C CA . ALA A 1 78 ? -5.137 -0.187 -18.275 1.00 98.06 78 ALA A CA 1
ATOM 588 C C . ALA A 1 78 ? -4.811 1.230 -17.775 1.00 98.06 78 ALA A C 1
ATOM 590 O O . ALA A 1 78 ? -3.766 1.787 -18.114 1.00 98.06 78 ALA A O 1
ATOM 591 N N . ARG A 1 79 ? -5.676 1.787 -16.919 1.00 98.38 79 ARG A N 1
ATOM 592 C CA . ARG A 1 79 ? -5.506 3.119 -16.331 1.00 98.38 79 ARG A CA 1
ATOM 593 C C . ARG A 1 79 ? -4.288 3.167 -15.410 1.00 98.38 79 ARG A C 1
ATOM 595 O O . ARG A 1 79 ? -3.511 4.117 -15.476 1.00 98.38 79 ARG A O 1
ATOM 602 N N . PHE A 1 80 ? -4.085 2.141 -14.582 1.00 98.62 80 PHE A N 1
ATOM 603 C CA . PHE A 1 80 ? -2.909 2.073 -13.710 1.00 98.62 80 PHE A CA 1
ATOM 604 C C . PHE A 1 80 ? -1.627 1.705 -14.453 1.00 98.62 80 PHE A C 1
ATOM 606 O O . PHE A 1 80 ? -0.563 2.201 -14.086 1.00 98.62 80 PHE A O 1
ATOM 613 N N . ALA A 1 81 ? -1.705 0.906 -15.520 1.00 98.75 81 ALA A N 1
ATOM 614 C CA . ALA A 1 81 ? -0.553 0.663 -16.383 1.00 98.75 81 ALA A CA 1
ATOM 615 C C . ALA A 1 81 ? -0.062 1.975 -17.017 1.00 98.75 81 ALA A C 1
ATOM 617 O O . ALA A 1 81 ? 1.132 2.268 -16.977 1.00 98.75 81 ALA A O 1
ATOM 618 N N . GLU A 1 82 ? -0.981 2.799 -17.533 1.00 98.62 82 GLU A N 1
ATOM 619 C CA . GLU A 1 82 ? -0.656 4.125 -18.066 1.00 98.62 82 GLU A CA 1
ATOM 620 C C . GLU A 1 82 ? -0.082 5.054 -16.989 1.00 98.62 82 GLU A C 1
ATOM 622 O O . GLU A 1 82 ? 0.925 5.718 -17.236 1.00 98.62 82 GLU A O 1
ATOM 627 N N . LEU A 1 83 ? -0.674 5.078 -15.789 1.00 98.62 83 LEU A N 1
ATOM 628 C CA . LEU A 1 83 ? -0.169 5.882 -14.673 1.00 98.62 83 LEU A CA 1
ATOM 629 C C . LEU A 1 83 ? 1.284 5.520 -14.349 1.00 98.62 83 LEU A C 1
ATOM 631 O O . LEU A 1 83 ? 2.132 6.405 -14.309 1.00 98.62 83 LEU A O 1
ATOM 635 N N . ILE A 1 84 ? 1.602 4.233 -14.184 1.00 98.69 84 ILE A N 1
ATOM 636 C CA . ILE A 1 84 ? 2.973 3.798 -13.876 1.00 98.69 84 ILE A CA 1
ATOM 637 C C . ILE A 1 84 ? 3.943 4.207 -14.994 1.00 98.69 84 ILE A C 1
ATOM 639 O O . ILE A 1 84 ? 5.035 4.690 -14.704 1.00 98.69 84 ILE A O 1
ATOM 643 N N . LEU A 1 85 ? 3.552 4.061 -16.262 1.00 98.69 85 LEU A N 1
ATOM 6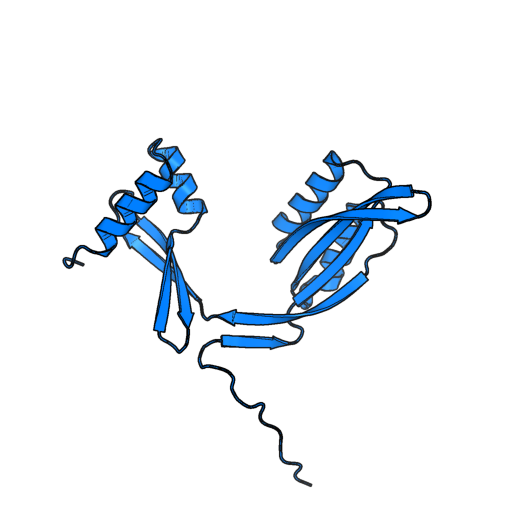44 C CA . LEU A 1 85 ? 4.384 4.455 -17.407 1.00 98.69 85 LEU A CA 1
ATOM 645 C C . LEU A 1 85 ? 4.614 5.971 -17.491 1.00 98.69 85 LEU A C 1
ATOM 647 O O . LEU A 1 85 ? 5.654 6.402 -17.977 1.00 98.69 85 LEU A O 1
ATOM 651 N N . ARG A 1 86 ? 3.653 6.788 -17.047 1.00 98.12 86 ARG A N 1
ATOM 652 C CA . ARG A 1 86 ? 3.775 8.255 -17.044 1.00 98.12 86 ARG A CA 1
ATOM 653 C C . ARG A 1 86 ? 4.573 8.782 -15.859 1.00 98.12 86 ARG A C 1
ATOM 655 O O . ARG A 1 86 ? 5.289 9.767 -15.999 1.00 98.12 86 ARG A O 1
ATOM 662 N N . GLU A 1 87 ? 4.406 8.158 -14.700 1.00 97.88 87 GLU A N 1
ATOM 663 C CA . GLU A 1 87 ? 4.954 8.633 -13.427 1.00 97.88 87 GLU A CA 1
ATOM 664 C C . GLU A 1 87 ? 6.339 8.056 -13.111 1.00 97.88 87 GLU A C 1
ATOM 666 O O . GLU A 1 87 ? 6.985 8.465 -12.141 1.00 97.88 87 GLU A O 1
ATOM 671 N N . THR A 1 88 ? 6.810 7.098 -13.913 1.00 98.38 88 THR A N 1
ATOM 672 C CA . THR A 1 88 ? 8.096 6.442 -13.684 1.00 98.38 88 THR A CA 1
ATOM 673 C C . THR A 1 88 ? 8.972 6.391 -14.926 1.00 98.38 88 THR A C 1
ATOM 675 O O . THR A 1 88 ? 8.508 6.583 -16.046 1.00 98.38 88 THR A O 1
ATOM 678 N N . SER A 1 89 ? 10.260 6.111 -14.733 1.00 97.94 89 SER A N 1
ATOM 679 C CA . SER A 1 89 ? 11.214 5.892 -15.829 1.00 97.94 89 SER A CA 1
ATOM 680 C C . SER A 1 89 ? 11.023 4.552 -16.551 1.00 97.94 89 SER A C 1
ATOM 682 O O . SER A 1 89 ? 11.716 4.273 -17.533 1.00 97.94 89 SER A O 1
ATOM 684 N N . THR A 1 90 ? 10.120 3.689 -16.070 1.00 98.19 90 THR A N 1
ATOM 685 C CA . THR A 1 90 ? 9.976 2.343 -16.618 1.00 98.19 90 THR A CA 1
ATOM 686 C C . THR A 1 90 ? 9.457 2.358 -18.054 1.00 98.19 90 THR A C 1
ATOM 688 O O . THR A 1 90 ? 8.608 3.158 -18.433 1.00 98.19 90 THR A O 1
ATOM 691 N N . LEU A 1 91 ? 9.931 1.408 -18.858 1.00 97.94 91 LEU A N 1
ATOM 692 C CA . LEU A 1 91 ? 9.470 1.221 -20.238 1.00 97.94 91 LEU A CA 1
ATOM 693 C C . LEU A 1 91 ? 8.333 0.200 -20.353 1.00 97.94 91 LEU A C 1
ATOM 695 O O . LEU A 1 91 ? 7.807 -0.016 -21.443 1.00 97.94 91 LEU A O 1
ATOM 699 N N . GLY A 1 92 ? 7.985 -0.483 -19.262 1.00 98.06 92 GLY A N 1
ATOM 700 C CA . GLY A 1 92 ? 6.987 -1.540 -19.295 1.00 98.06 92 GLY A CA 1
ATOM 701 C C . GLY A 1 92 ? 6.529 -1.966 -17.909 1.00 98.06 92 GLY A C 1
ATOM 702 O O . GLY A 1 92 ? 7.296 -1.969 -16.949 1.00 98.06 92 GLY A O 1
ATOM 703 N N . VAL A 1 93 ? 5.270 -2.381 -17.840 1.00 98.69 93 VAL A N 1
ATOM 704 C CA . VAL A 1 93 ? 4.603 -2.833 -16.619 1.00 98.69 93 VAL A CA 1
ATOM 705 C C . VAL A 1 93 ? 4.214 -4.294 -16.797 1.00 98.69 93 VAL A C 1
ATOM 707 O O . VAL A 1 93 ? 3.720 -4.687 -17.853 1.00 98.69 93 VAL A O 1
ATOM 710 N N . ARG A 1 94 ? 4.455 -5.117 -15.776 1.00 98.50 94 ARG A N 1
ATOM 711 C CA . ARG A 1 94 ? 3.955 -6.496 -15.731 1.00 98.50 94 ARG A CA 1
ATOM 712 C C . ARG A 1 94 ? 2.681 -6.533 -14.910 1.00 98.50 94 ARG A C 1
ATOM 714 O O . ARG A 1 94 ? 2.618 -5.883 -13.873 1.00 98.50 94 ARG A O 1
ATOM 721 N N . VAL A 1 95 ? 1.719 -7.336 -15.343 1.00 98.12 95 VAL A N 1
ATOM 722 C CA . VAL A 1 95 ? 0.432 -7.498 -14.667 1.00 98.12 95 VAL A CA 1
ATOM 723 C C . VAL A 1 95 ? 0.262 -8.951 -14.255 1.00 98.12 95 VAL A C 1
ATOM 725 O O . VAL A 1 95 ? 0.595 -9.863 -15.017 1.00 98.12 95 VAL A O 1
ATOM 728 N N . LYS A 1 96 ? -0.250 -9.166 -13.047 1.00 96.56 96 LYS A N 1
ATOM 729 C CA . LYS A 1 96 ? -0.642 -10.480 -12.546 1.00 96.56 96 LYS A CA 1
ATOM 730 C C . LYS A 1 96 ? -2.067 -10.420 -12.011 1.00 96.56 96 LYS A C 1
A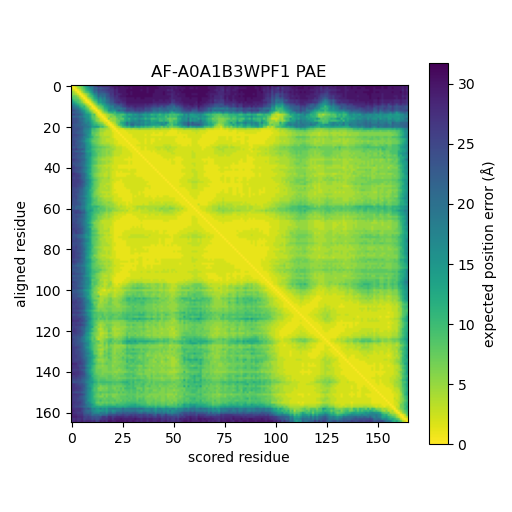TOM 732 O O . LYS A 1 96 ? -2.379 -9.550 -11.204 1.00 96.56 96 LYS A O 1
ATOM 737 N N . ASP A 1 97 ? -2.900 -11.368 -12.429 1.00 94.94 97 ASP A N 1
ATOM 738 C CA . ASP A 1 97 ? -4.232 -11.544 -11.852 1.00 94.94 97 ASP A CA 1
ATOM 739 C C . ASP A 1 97 ? -4.134 -12.084 -10.426 1.00 94.94 97 ASP A C 1
ATOM 741 O O . ASP A 1 97 ? -3.395 -13.036 -10.145 1.00 94.94 97 ASP A O 1
ATOM 745 N N . CYS A 1 98 ? -4.917 -11.486 -9.536 1.00 91.12 98 CYS A N 1
ATOM 746 C CA . CYS A 1 98 ? -4.964 -11.837 -8.131 1.00 91.12 98 CYS A CA 1
ATOM 747 C C . CYS A 1 98 ? -6.389 -12.243 -7.747 1.00 91.12 98 CYS A C 1
ATOM 749 O O . CYS A 1 98 ? -7.369 -11.558 -8.039 1.00 91.12 98 CYS A O 1
ATOM 751 N N . ALA A 1 99 ? -6.500 -13.385 -7.073 1.00 89.25 99 ALA A N 1
ATOM 752 C CA . ALA A 1 99 ? -7.714 -13.753 -6.363 1.00 89.25 99 ALA A CA 1
ATOM 753 C C . ALA A 1 99 ? -7.656 -13.168 -4.953 1.00 89.25 99 ALA A C 1
ATOM 755 O O . ALA A 1 99 ? -6.604 -13.203 -4.304 1.00 89.25 99 ALA A O 1
ATOM 756 N N . ARG A 1 100 ? -8.789 -12.678 -4.455 1.00 87.12 100 ARG A N 1
ATOM 757 C CA . ARG A 1 100 ? -8.882 -12.124 -3.104 1.00 87.12 100 ARG A CA 1
ATOM 758 C C . ARG A 1 100 ? -10.003 -12.792 -2.327 1.00 87.12 100 ARG A C 1
ATOM 760 O O . ARG A 1 100 ? -11.122 -12.898 -2.813 1.00 87.12 100 ARG A O 1
ATOM 767 N N . TYR A 1 101 ? -9.701 -13.211 -1.103 1.00 88.12 101 TYR A N 1
ATOM 768 C CA . TYR A 1 101 ? -10.720 -13.577 -0.126 1.00 88.12 101 TYR A CA 1
ATOM 769 C C . TYR A 1 101 ? -11.042 -12.349 0.717 1.00 88.12 101 TYR A C 1
ATOM 771 O O . TYR A 1 101 ? -10.158 -11.792 1.376 1.00 88.12 101 TYR A O 1
ATOM 779 N N . THR A 1 102 ? -12.300 -11.929 0.695 1.00 86.88 102 THR A N 1
ATOM 780 C CA . THR A 1 102 ? -12.767 -10.741 1.407 1.00 86.88 102 THR A CA 1
ATOM 781 C C . THR A 1 102 ? -13.851 -11.149 2.397 1.00 86.88 102 THR A C 1
ATOM 783 O O . THR A 1 102 ? -14.780 -11.878 2.058 1.00 86.88 102 THR A O 1
ATOM 786 N N . ALA A 1 103 ? -13.704 -10.699 3.643 1.00 90.50 103 ALA A N 1
ATOM 787 C CA . ALA A 1 103 ? -14.740 -10.847 4.657 1.00 90.50 103 ALA A CA 1
ATOM 788 C C . ALA A 1 103 ? -15.837 -9.803 4.433 1.00 90.50 103 ALA A C 1
ATOM 790 O O . ALA A 1 103 ? -15.537 -8.669 4.044 1.00 90.50 103 ALA A O 1
ATOM 791 N N . GLU A 1 104 ? -17.079 -10.167 4.734 1.00 89.69 104 GLU A N 1
ATOM 792 C CA . GLU A 1 104 ? -18.170 -9.203 4.783 1.00 89.69 104 GLU A CA 1
ATOM 793 C C . GLU A 1 104 ? -17.853 -8.075 5.773 1.00 89.69 104 GLU A C 1
ATOM 795 O O . GLU A 1 104 ? -17.271 -8.281 6.847 1.00 89.69 104 GLU A O 1
ATOM 800 N N . ARG A 1 105 ? -18.189 -6.851 5.374 1.00 91.56 105 ARG A N 1
ATOM 801 C CA . ARG A 1 105 ? -17.930 -5.648 6.151 1.00 91.56 105 ARG A CA 1
ATOM 802 C C . ARG A 1 105 ? -19.008 -4.614 5.908 1.00 91.56 105 ARG A C 1
ATOM 804 O O . ARG A 1 105 ? -19.516 -4.502 4.796 1.00 91.56 105 ARG A O 1
ATOM 811 N N . ASP A 1 106 ? -19.252 -3.816 6.928 1.00 93.94 106 ASP A N 1
ATOM 812 C CA . ASP A 1 106 ? -20.011 -2.583 6.822 1.00 93.94 106 ASP A CA 1
ATOM 813 C C . ASP A 1 106 ? -19.384 -1.506 7.715 1.00 93.94 106 ASP A C 1
ATOM 815 O O . ASP A 1 106 ? -18.349 -1.719 8.367 1.00 93.94 106 ASP A O 1
ATOM 819 N N . GLU A 1 107 ? -20.006 -0.336 7.692 1.00 95.06 107 GLU A N 1
ATOM 820 C CA . GLU A 1 107 ? -19.639 0.814 8.500 1.00 95.06 107 GLU A CA 1
ATOM 821 C C . GLU A 1 107 ? -20.864 1.271 9.291 1.00 95.06 107 GLU A C 1
ATOM 823 O O . GLU A 1 107 ? -21.982 1.307 8.772 1.00 95.06 107 GLU A O 1
ATOM 828 N N . ILE A 1 108 ? -20.651 1.609 10.561 1.00 95.62 108 ILE A N 1
ATOM 829 C CA . ILE A 1 108 ? -21.674 2.198 11.428 1.00 95.62 108 ILE A CA 1
ATOM 830 C C . ILE A 1 108 ? -21.147 3.464 12.086 1.00 95.62 108 ILE A C 1
ATOM 832 O O . ILE A 1 108 ? -19.940 3.651 12.224 1.00 95.62 108 ILE A O 1
ATOM 836 N N . VAL A 1 109 ? -22.062 4.307 12.549 1.00 95.62 109 VAL A N 1
ATOM 837 C CA . VAL A 1 109 ? -21.753 5.469 13.384 1.00 95.62 109 VAL A CA 1
ATOM 838 C C . VAL A 1 109 ? -22.250 5.186 14.797 1.00 95.62 109 VAL A C 1
ATOM 840 O O . VAL A 1 109 ? -23.363 4.686 14.963 1.00 95.62 109 VAL A O 1
ATOM 843 N N . ARG A 1 110 ? -21.437 5.500 15.808 1.00 93.19 110 ARG A N 1
ATOM 844 C CA . ARG A 1 110 ? -21.844 5.490 17.220 1.00 93.19 110 ARG A CA 1
ATOM 845 C C . ARG A 1 110 ? -21.638 6.860 17.839 1.00 93.19 110 ARG A C 1
ATOM 847 O O . ARG A 1 110 ? -20.642 7.517 17.541 1.00 93.19 110 ARG A O 1
ATOM 854 N N . GLU A 1 111 ? -22.536 7.243 18.734 1.00 93.94 111 GLU A N 1
ATOM 855 C CA . GLU A 1 111 ? -22.319 8.390 19.609 1.00 93.94 111 GLU A CA 1
ATOM 856 C C . GLU A 1 111 ? -21.347 8.004 20.724 1.00 93.94 111 GLU A C 1
ATOM 858 O O . GLU A 1 111 ? -21.382 6.900 21.263 1.00 93.94 111 GLU A O 1
ATOM 863 N N . THR A 1 112 ? -20.401 8.888 21.021 1.00 93.25 112 THR A N 1
ATOM 864 C CA . THR A 1 112 ? -19.342 8.638 22.002 1.00 93.25 112 THR A CA 1
ATOM 865 C C . THR A 1 112 ? -19.041 9.916 22.774 1.00 93.25 112 THR A C 1
ATOM 867 O O . THR A 1 112 ? -19.513 11.000 22.430 1.00 93.25 112 THR A O 1
ATOM 870 N N . VAL A 1 113 ? -18.168 9.829 23.779 1.00 92.12 113 VAL A N 1
ATOM 871 C CA . VAL A 1 113 ? -17.653 11.019 24.480 1.00 92.12 113 VAL A CA 1
ATOM 872 C C . VAL A 1 113 ? -16.880 11.981 23.562 1.00 92.12 113 VAL A C 1
ATOM 874 O O . VAL A 1 113 ? -16.671 13.133 23.929 1.00 92.12 113 VAL A O 1
ATOM 877 N N . PHE A 1 114 ? -16.476 11.529 22.368 1.00 94.06 114 PHE A N 1
ATOM 878 C CA . PHE A 1 114 ? -15.811 12.333 21.337 1.00 94.06 114 PHE A CA 1
ATOM 879 C C . PHE A 1 114 ? -16.758 12.729 20.185 1.00 94.06 114 PHE A C 1
ATOM 881 O O . PHE A 1 114 ? -16.298 13.141 19.117 1.00 94.06 114 PHE A O 1
ATOM 888 N N . GLY A 1 115 ? -18.073 12.595 20.395 1.00 93.56 115 GLY A N 1
ATOM 889 C CA . GLY A 1 115 ? -19.116 12.791 19.387 1.00 93.56 115 GLY A CA 1
ATOM 890 C C . GLY A 1 115 ? -19.350 11.551 18.523 1.00 93.56 115 GLY A C 1
ATOM 891 O O . GLY A 1 115 ? -18.979 10.437 18.906 1.00 93.56 115 GLY A O 1
ATOM 892 N N . SER A 1 116 ? -19.958 11.749 17.355 1.00 95.12 116 SER A N 1
ATOM 893 C CA . SER A 1 116 ? -20.216 10.693 16.378 1.00 95.12 116 SER A CA 1
ATOM 894 C C . SER A 1 116 ? -18.903 10.136 15.814 1.00 95.12 116 SER A C 1
ATOM 896 O O . SER A 1 116 ? -18.103 10.869 15.232 1.00 95.12 116 SER A O 1
ATOM 898 N N . VAL A 1 117 ? -18.680 8.831 15.972 1.00 96.19 117 VAL A N 1
ATOM 899 C CA . VAL A 1 117 ? -17.476 8.130 15.504 1.00 96.19 117 VAL A CA 1
ATOM 900 C C . VAL A 1 117 ? -17.874 6.997 14.571 1.00 96.19 117 VAL A C 1
ATOM 902 O O . VAL A 1 117 ? -18.744 6.187 14.899 1.00 96.19 117 VAL A O 1
ATOM 905 N N . ARG A 1 118 ? -17.219 6.926 13.408 1.00 96.50 118 ARG A N 1
ATOM 906 C CA . ARG A 1 118 ? -17.377 5.829 12.448 1.00 96.50 118 ARG A CA 1
ATOM 907 C C . ARG A 1 118 ? -16.565 4.609 12.853 1.00 96.50 118 ARG A C 1
ATOM 909 O O . ARG A 1 118 ? -15.396 4.707 13.231 1.00 96.50 118 ARG A O 1
ATOM 916 N N . TYR A 1 119 ? -17.195 3.449 12.733 1.00 95.44 119 TYR A N 1
ATOM 917 C CA . TYR A 1 119 ? -16.610 2.150 13.007 1.00 95.44 119 TYR A CA 1
ATOM 918 C C . TYR A 1 119 ? -16.722 1.253 11.790 1.00 95.44 119 TYR A C 1
ATOM 920 O O . TYR A 1 119 ? -17.796 1.091 11.216 1.00 95.44 119 TYR A O 1
ATOM 928 N N . LYS A 1 120 ? -15.624 0.569 11.493 1.00 95.38 120 LYS A N 1
ATOM 929 C CA . LYS A 1 120 ? -15.576 -0.516 10.527 1.00 95.38 120 LYS A CA 1
ATOM 930 C C . LYS A 1 120 ? -15.874 -1.832 11.228 1.00 95.38 120 LYS A C 1
ATOM 932 O O . LYS A 1 120 ? -15.170 -2.210 12.175 1.00 95.38 120 LYS A O 1
ATOM 937 N N . ARG A 1 121 ? -16.874 -2.560 10.737 1.00 94.44 121 ARG A N 1
ATOM 938 C CA . ARG A 1 121 ? -17.212 -3.899 11.223 1.00 94.44 121 ARG A CA 1
ATOM 939 C C . ARG A 1 121 ? -16.794 -4.949 10.213 1.00 94.44 121 ARG A C 1
ATOM 941 O O . ARG A 1 121 ? -16.914 -4.771 9.007 1.00 94.44 121 ARG A O 1
ATOM 948 N N . LYS A 1 122 ? -16.270 -6.051 10.729 1.00 92.94 122 LYS A N 1
ATOM 949 C CA . LYS A 1 122 ? -15.915 -7.252 9.982 1.00 92.94 122 LYS A CA 1
ATOM 950 C C . LYS A 1 122 ? -16.785 -8.383 10.491 1.00 92.94 122 LYS A C 1
ATOM 952 O O . LYS A 1 122 ? -16.815 -8.626 11.701 1.00 92.94 122 LYS A O 1
ATOM 957 N N . PHE A 1 123 ? -17.398 -9.103 9.569 1.00 90.06 123 PHE A N 1
ATOM 958 C CA . PHE A 1 123 ? -18.208 -10.273 9.847 1.00 90.06 123 PHE A CA 1
ATOM 959 C C . PHE A 1 123 ? -17.509 -11.523 9.319 1.00 90.06 123 PHE A C 1
ATOM 961 O O . PHE A 1 123 ? -16.840 -11.482 8.289 1.00 90.06 123 PHE A O 1
ATOM 968 N N . LEU A 1 124 ? -17.625 -12.619 10.060 1.00 89.62 124 LEU A N 1
ATOM 969 C CA . LEU A 1 124 ? -17.215 -13.962 9.647 1.00 89.62 124 LEU A CA 1
ATOM 970 C C . LEU A 1 124 ? -18.340 -14.914 10.048 1.00 89.62 124 LEU A C 1
ATOM 972 O O . LEU A 1 124 ? -18.846 -14.796 11.165 1.00 89.62 124 LEU A O 1
ATOM 976 N N . ASP A 1 125 ? -18.755 -15.811 9.152 1.00 86.38 125 ASP A N 1
ATOM 977 C CA . ASP A 1 125 ? -19.871 -16.739 9.384 1.00 86.38 125 ASP A CA 1
ATOM 978 C C . ASP A 1 125 ? -21.148 -16.021 9.878 1.00 86.38 125 ASP A C 1
ATOM 980 O O . ASP A 1 125 ? -21.837 -16.470 10.796 1.00 86.38 125 ASP A O 1
ATOM 984 N N . GLY A 1 126 ? -21.408 -14.826 9.330 1.00 84.06 126 GLY A N 1
ATOM 985 C CA . GLY A 1 126 ? -22.583 -14.000 9.635 1.00 84.06 126 GLY A CA 1
ATOM 986 C C . GLY A 1 126 ? -22.545 -13.341 11.016 1.00 84.06 126 GLY A C 1
ATOM 987 O O . GLY A 1 126 ? -23.510 -12.704 11.437 1.00 84.06 126 GLY A O 1
ATOM 988 N N . ARG A 1 127 ? -21.436 -13.481 11.750 1.00 89.19 127 ARG A N 1
ATOM 989 C CA . ARG A 1 127 ? -21.263 -12.950 13.104 1.00 89.19 127 ARG A CA 1
ATOM 990 C C . ARG A 1 127 ? -20.285 -11.797 13.104 1.00 89.19 127 ARG A C 1
ATOM 992 O O . ARG A 1 127 ? -19.251 -11.849 12.439 1.00 89.19 127 ARG A O 1
ATOM 999 N N . LEU A 1 128 ? -20.586 -10.778 13.906 1.00 91.38 128 LEU A N 1
ATOM 1000 C CA . LEU A 1 128 ? -19.662 -9.679 14.149 1.00 91.38 128 LEU A CA 1
ATOM 1001 C C . LEU A 1 128 ? -18.373 -10.236 14.764 1.00 91.38 128 LEU A C 1
ATOM 1003 O O . LEU A 1 128 ? -18.362 -10.691 15.906 1.00 91.38 128 LEU A O 1
ATOM 1007 N N . PHE A 1 129 ? -17.291 -10.207 13.992 1.00 92.69 129 PHE A N 1
ATOM 1008 C CA . PHE A 1 129 ? -15.984 -10.706 14.408 1.00 92.69 129 PHE A CA 1
ATOM 1009 C C . PHE A 1 129 ? -15.138 -9.594 15.025 1.00 92.69 129 PHE A C 1
ATOM 1011 O O . PHE A 1 129 ? -14.468 -9.788 16.037 1.00 92.69 129 PHE A O 1
ATOM 1018 N N . SER A 1 130 ? -15.153 -8.410 14.413 1.00 93.00 130 SER A N 1
ATOM 1019 C CA . SER A 1 130 ? -14.460 -7.245 14.957 1.00 93.00 130 SER A CA 1
ATOM 1020 C C . SER A 1 130 ? -15.140 -5.951 14.551 1.00 93.00 130 SER A C 1
ATOM 1022 O O . SER A 1 130 ? -15.512 -5.794 13.395 1.00 93.00 130 SER A O 1
ATOM 1024 N N . GLU A 1 131 ? -15.194 -5.005 15.476 1.00 94.12 131 GLU A N 1
ATOM 1025 C CA . GLU A 1 131 ? -15.630 -3.626 15.267 1.00 94.12 131 GLU A CA 1
ATOM 1026 C C . GLU A 1 131 ? -14.510 -2.714 15.774 1.00 94.12 131 GLU A C 1
ATOM 1028 O O . GLU A 1 131 ? -14.056 -2.876 16.913 1.00 94.12 131 GLU A O 1
ATOM 1033 N N . ARG A 1 132 ? -14.010 -1.814 14.923 1.00 94.00 132 ARG A N 1
ATOM 1034 C CA . ARG A 1 132 ? -12.919 -0.885 15.258 1.00 94.00 132 ARG A CA 1
ATOM 1035 C C . ARG A 1 132 ? -13.227 0.508 14.712 1.00 94.00 132 ARG A C 1
ATOM 1037 O O . ARG A 1 132 ? -13.771 0.577 13.611 1.00 94.00 132 ARG A O 1
ATOM 1044 N N . PRO A 1 133 ? -12.878 1.585 15.436 1.00 94.88 133 PRO A N 1
ATOM 1045 C CA . PRO A 1 133 ? -13.009 2.934 14.900 1.00 94.88 133 PRO A CA 1
ATOM 1046 C C . PRO A 1 133 ? -12.139 3.080 13.648 1.00 94.88 133 PRO A C 1
ATOM 1048 O O . PRO A 1 133 ? -11.078 2.451 13.548 1.00 94.88 133 PRO A O 1
ATOM 1051 N N . GLU A 1 134 ? -12.597 3.872 12.684 1.00 94.62 134 GLU A N 1
ATOM 1052 C CA . GLU A 1 134 ? -11.790 4.196 11.507 1.00 94.62 134 GLU A CA 1
ATOM 1053 C C . GLU A 1 134 ? -10.536 4.987 11.896 1.00 94.62 134 GLU A C 1
ATOM 1055 O O . GLU A 1 134 ? -10.557 5.791 12.829 1.00 94.62 134 GLU A O 1
ATOM 1060 N N . SER A 1 135 ? -9.430 4.756 11.181 1.00 92.06 135 SER A N 1
ATOM 1061 C CA . SER A 1 135 ? -8.148 5.405 11.489 1.00 92.06 135 SER A CA 1
ATOM 1062 C C . SER A 1 135 ? -8.256 6.928 11.400 1.00 92.06 135 SER A C 1
ATOM 1064 O O . SER A 1 135 ? -7.785 7.629 12.291 1.00 92.06 135 SER A O 1
ATOM 1066 N N . ASP A 1 136 ? -8.966 7.430 10.390 1.00 93.25 136 ASP A N 1
ATOM 1067 C CA . ASP A 1 136 ? -9.169 8.863 10.168 1.00 93.25 136 ASP A CA 1
ATOM 1068 C C . ASP A 1 136 ? -9.968 9.516 11.308 1.00 93.25 136 ASP A C 1
ATOM 1070 O O . ASP A 1 136 ? -9.718 10.668 11.663 1.00 93.25 136 ASP A O 1
ATOM 1074 N N . GLU A 1 137 ? -10.889 8.780 11.944 1.00 95.62 137 GLU A N 1
ATOM 1075 C CA . GLU A 1 137 ? -11.586 9.261 13.142 1.00 95.62 137 GLU A CA 1
ATOM 1076 C C . GLU A 1 137 ? -10.633 9.351 14.336 1.00 95.62 137 GLU A C 1
ATOM 1078 O O . GLU A 1 137 ? -10.678 10.327 15.081 1.00 95.62 137 GLU A O 1
ATOM 1083 N N . LEU A 1 138 ? -9.732 8.377 14.509 1.00 96.00 138 LEU A N 1
ATOM 1084 C CA . LEU A 1 138 ? -8.726 8.427 15.574 1.00 96.00 138 LEU A CA 1
ATOM 1085 C C . LEU A 1 138 ? -7.781 9.618 15.396 1.00 96.00 138 LEU A C 1
ATOM 1087 O O . LEU A 1 138 ? -7.464 10.290 16.375 1.00 96.00 138 LEU A O 1
ATOM 1091 N N . GLU A 1 139 ? -7.362 9.901 14.163 1.00 95.25 139 GLU A N 1
ATOM 1092 C CA . GLU A 1 139 ? -6.536 11.068 13.850 1.00 95.25 139 GLU A CA 1
ATOM 1093 C C . GLU A 1 139 ? -7.278 12.383 14.080 1.00 95.25 139 GLU A C 1
ATOM 1095 O O . GLU A 1 139 ? -6.714 13.316 14.658 1.00 95.25 139 GLU A O 1
ATOM 1100 N N . ARG A 1 140 ? -8.548 12.461 13.663 1.00 96.88 140 ARG A N 1
ATOM 1101 C CA . ARG A 1 140 ? -9.405 13.624 13.910 1.00 96.88 140 ARG A CA 1
ATOM 1102 C C . ARG A 1 140 ? -9.537 13.891 15.407 1.00 96.88 140 ARG A C 1
ATOM 1104 O O . ARG A 1 140 ? -9.221 14.989 15.850 1.00 96.88 140 ARG A O 1
ATOM 1111 N N . ILE A 1 141 ? -9.924 12.884 16.191 1.00 96.94 141 ILE A N 1
ATOM 1112 C CA . ILE A 1 141 ? -10.088 13.020 17.644 1.00 96.94 141 ILE A CA 1
ATOM 1113 C C . ILE A 1 141 ? -8.755 13.402 18.292 1.00 96.94 141 ILE A C 1
ATOM 1115 O O . ILE A 1 141 ? -8.717 14.330 19.093 1.00 96.94 141 ILE A O 1
ATOM 1119 N N . ALA A 1 142 ? -7.649 12.748 17.921 1.00 97.00 142 ALA A N 1
ATOM 1120 C CA . ALA A 1 142 ? -6.330 13.077 18.457 1.00 97.00 142 ALA A CA 1
ATOM 1121 C C . ALA A 1 142 ? -5.940 14.536 18.189 1.00 97.00 142 ALA A C 1
ATOM 1123 O O . ALA A 1 142 ? -5.396 15.187 19.079 1.00 97.00 142 ALA A O 1
ATOM 1124 N N . ARG A 1 143 ? -6.254 15.066 17.002 1.00 97.00 143 ARG A N 1
ATOM 1125 C CA . ARG A 1 143 ? -6.027 16.473 16.651 1.00 97.00 143 ARG A CA 1
ATOM 1126 C C . ARG A 1 143 ? -6.916 17.419 17.459 1.00 97.00 143 ARG A C 1
ATOM 1128 O O . ARG A 1 143 ? -6.417 18.421 17.962 1.00 97.00 143 ARG A O 1
ATOM 1135 N N . ASP A 1 144 ? -8.196 17.090 17.599 1.00 96.56 144 ASP A N 1
ATOM 1136 C CA . ASP A 1 144 ? -9.189 17.945 18.254 1.00 96.56 144 ASP A CA 1
ATOM 1137 C C . ASP A 1 144 ? -8.996 17.995 19.779 1.00 96.56 144 ASP A C 1
ATOM 1139 O O . ASP A 1 144 ? -9.195 19.035 20.406 1.00 96.56 144 ASP A O 1
ATOM 1143 N N . THR A 1 145 ? -8.587 16.880 20.393 1.00 95.69 145 THR A N 1
ATOM 1144 C CA . THR A 1 145 ? -8.467 16.754 21.855 1.00 95.69 145 THR A CA 1
ATOM 1145 C C . THR A 1 145 ? -7.026 16.780 22.357 1.00 95.69 145 THR A C 1
ATOM 1147 O O . THR A 1 145 ? -6.807 16.788 23.568 1.00 95.69 145 THR A O 1
ATOM 1150 N N . ASN A 1 146 ? -6.040 16.728 21.456 1.00 96.25 146 ASN A N 1
ATOM 1151 C CA . ASN A 1 146 ? -4.616 16.576 21.770 1.00 96.25 146 ASN A CA 1
ATOM 1152 C C . ASN A 1 146 ? -4.312 15.353 22.668 1.00 96.25 146 ASN A C 1
ATOM 1154 O O . ASN A 1 146 ? -3.379 15.365 23.474 1.00 96.25 146 ASN A O 1
ATOM 1158 N N . LEU A 1 147 ? -5.132 14.299 22.569 1.00 96.31 147 LEU A N 1
ATOM 1159 C CA . LEU A 1 147 ? -4.960 13.073 23.351 1.00 96.31 147 LEU A CA 1
ATOM 1160 C C . LEU A 1 147 ? -4.158 12.030 22.562 1.00 96.31 147 LEU A C 1
ATOM 1162 O O . LEU A 1 147 ? -4.317 11.920 21.346 1.00 96.31 147 LEU A O 1
ATOM 1166 N N . PRO A 1 148 ? -3.356 11.188 23.241 1.00 96.69 148 PRO A N 1
ATOM 1167 C CA . PRO A 1 148 ? -2.746 10.030 22.604 1.00 96.69 148 PRO A CA 1
ATOM 1168 C C . PRO A 1 148 ? -3.807 9.057 22.072 1.00 96.69 148 PRO A C 1
ATOM 1170 O O . PRO A 1 148 ? -4.778 8.754 22.770 1.00 96.69 148 PRO A O 1
ATOM 1173 N N . ILE A 1 149 ? -3.569 8.478 20.888 1.00 95.00 149 ILE A N 1
ATOM 1174 C CA . ILE A 1 149 ? -4.464 7.488 20.252 1.00 95.00 149 ILE A CA 1
ATOM 1175 C C . ILE A 1 149 ? -4.811 6.338 21.210 1.00 95.00 149 ILE A C 1
ATOM 1177 O O . ILE A 1 149 ? -5.958 5.905 21.268 1.00 95.00 149 ILE A O 1
ATOM 1181 N N . GLN A 1 150 ? -3.855 5.876 22.021 1.00 95.12 150 GLN A N 1
ATOM 1182 C CA . GLN A 1 150 ? -4.098 4.796 22.981 1.00 95.12 150 GLN A CA 1
ATOM 1183 C C . GLN A 1 150 ? -5.129 5.174 24.059 1.00 95.12 150 GLN A C 1
ATOM 1185 O O . GLN A 1 150 ? -5.945 4.339 24.458 1.00 95.12 150 GLN A O 1
ATOM 1190 N N . SER A 1 151 ? -5.120 6.429 24.514 1.00 95.38 151 SER A N 1
ATOM 1191 C CA . SER A 1 151 ? -6.100 6.941 25.476 1.00 95.38 151 SER A CA 1
ATOM 1192 C C . SER A 1 151 ? -7.485 7.038 24.842 1.00 95.38 151 SER A C 1
ATOM 1194 O O . SER A 1 151 ? -8.464 6.618 25.455 1.00 95.38 151 SER A O 1
ATOM 1196 N N . ILE A 1 152 ? -7.556 7.504 23.591 1.00 95.75 152 ILE A N 1
ATOM 1197 C CA . ILE A 1 152 ? -8.799 7.570 22.807 1.00 95.75 152 ILE A CA 1
ATOM 1198 C C . ILE A 1 152 ? -9.397 6.171 22.644 1.00 95.75 152 ILE A C 1
ATOM 1200 O O . ILE A 1 152 ? -10.559 5.954 22.976 1.00 95.75 152 ILE A O 1
ATOM 1204 N N . LEU A 1 153 ? -8.592 5.195 22.213 1.00 94.62 153 LEU A N 1
ATOM 1205 C CA . LEU A 1 153 ? -9.022 3.802 22.060 1.00 94.62 153 LEU A CA 1
ATOM 1206 C C . LEU A 1 153 ? -9.543 3.207 23.371 1.00 94.62 153 LEU A C 1
ATOM 1208 O O . LEU A 1 153 ? -10.551 2.504 23.364 1.00 94.62 153 LEU A O 1
ATOM 1212 N N . THR A 1 154 ? -8.871 3.494 24.487 1.00 94.25 154 THR A N 1
ATOM 1213 C CA . THR A 1 154 ? -9.296 3.026 25.813 1.00 94.25 154 THR A CA 1
ATOM 1214 C C . THR A 1 154 ? -10.668 3.586 26.178 1.00 94.25 154 THR A C 1
ATOM 1216 O O . THR A 1 154 ? -11.510 2.859 26.698 1.00 94.25 154 THR A O 1
ATOM 1219 N N . GLU A 1 155 ? -10.917 4.860 25.890 1.00 93.12 155 GLU A N 1
ATOM 1220 C CA . GLU A 1 155 ? -12.185 5.506 26.220 1.00 93.12 155 GLU A CA 1
ATOM 1221 C C . GLU A 1 155 ? -13.333 5.035 25.314 1.00 93.12 155 GLU A C 1
ATOM 1223 O O . GLU A 1 155 ? -14.400 4.676 25.810 1.00 93.12 155 GLU A O 1
ATOM 1228 N N . LEU A 1 156 ? -13.078 4.890 24.009 1.00 92.94 156 LEU A N 1
ATOM 1229 C CA . LEU A 1 156 ? -14.025 4.303 23.052 1.00 92.94 156 LEU A CA 1
ATOM 1230 C C . LEU A 1 156 ? -14.383 2.843 23.385 1.00 92.94 156 LEU A C 1
ATOM 1232 O O . LEU A 1 156 ? -15.494 2.383 23.125 1.00 92.94 156 LEU A O 1
ATOM 1236 N N . GLN A 1 157 ? -13.455 2.086 23.976 1.00 88.94 157 GLN A N 1
ATOM 1237 C CA . GLN A 1 157 ? -13.740 0.731 24.451 1.00 88.94 157 GLN A CA 1
ATOM 1238 C C . GLN A 1 157 ? -14.660 0.716 25.675 1.00 88.94 157 GLN A C 1
ATOM 1240 O O . GLN A 1 157 ? -15.483 -0.193 25.790 1.00 88.94 157 GLN A O 1
ATOM 1245 N N . LYS A 1 158 ? -14.540 1.694 26.583 1.00 86.50 158 LYS A N 1
ATOM 1246 C CA . LYS A 1 158 ? -15.409 1.787 27.765 1.00 86.50 158 LYS A CA 1
ATOM 1247 C C . LYS A 1 158 ? -16.841 2.122 27.377 1.00 86.50 158 LYS A C 1
ATOM 1249 O O . LYS A 1 158 ? -17.742 1.438 27.852 1.00 86.50 158 LYS A O 1
ATOM 1254 N N . SER A 1 159 ? -17.042 3.104 26.493 1.00 74.31 159 SER A N 1
ATOM 1255 C CA . SER A 1 159 ? -18.384 3.489 26.035 1.00 74.31 159 SER A CA 1
ATOM 1256 C C . SER A 1 159 ? -19.120 2.325 25.368 1.00 74.31 159 SER A C 1
ATOM 1258 O O . SER A 1 159 ? -20.327 2.203 25.505 1.00 74.31 159 SER A O 1
ATOM 1260 N N . ARG A 1 160 ? -18.392 1.401 24.725 1.00 71.56 160 ARG A N 1
ATOM 1261 C CA . ARG A 1 160 ? -18.972 0.189 24.126 1.00 71.56 160 ARG A CA 1
ATOM 1262 C C . ARG A 1 160 ? -19.464 -0.847 25.145 1.00 71.56 160 ARG A C 1
ATOM 1264 O O . ARG A 1 160 ? -20.315 -1.664 24.813 1.00 71.56 160 ARG A O 1
ATOM 1271 N N . ASN A 1 161 ? -18.887 -0.873 26.343 1.00 65.56 161 ASN A N 1
ATOM 1272 C CA . ASN A 1 161 ? -19.221 -1.853 27.378 1.00 65.56 161 ASN A CA 1
ATOM 1273 C C . ASN A 1 161 ? -20.260 -1.325 28.385 1.00 65.56 161 ASN A C 1
ATOM 1275 O O . ASN A 1 161 ? -20.582 -2.053 29.324 1.00 65.56 161 ASN A O 1
ATOM 1279 N N . ASP A 1 162 ? -20.762 -0.093 28.231 1.00 55.56 162 ASP A N 1
ATOM 1280 C CA . ASP A 1 162 ? -21.828 0.440 29.083 1.00 55.56 162 ASP A CA 1
ATOM 1281 C C . ASP A 1 162 ? -23.191 -0.096 28.596 1.00 55.56 162 ASP A C 1
ATOM 1283 O O . ASP A 1 162 ? -23.610 0.225 27.486 1.00 55.56 162 ASP A O 1
ATOM 1287 N N . PRO A 1 163 ? -23.902 -0.931 29.375 1.00 43.78 163 PRO A N 1
ATOM 1288 C CA . PRO A 1 163 ? -25.143 -1.593 28.953 1.00 43.78 163 PRO A CA 1
ATOM 1289 C C . PRO A 1 163 ? -26.371 -0.660 28.896 1.00 43.78 163 PRO A C 1
ATOM 1291 O O . PRO A 1 163 ? -27.499 -1.126 29.053 1.00 43.78 163 PRO A O 1
ATOM 1294 N N . ARG A 1 164 ? -26.177 0.656 28.744 1.00 42.09 164 ARG A N 1
ATOM 1295 C CA . ARG A 1 164 ? -27.250 1.668 28.723 1.00 42.09 164 ARG A CA 1
ATOM 1296 C C . ARG A 1 164 ? -27.598 2.190 27.323 1.00 42.09 164 ARG A C 1
ATOM 1298 O O . ARG A 1 164 ? -28.408 3.112 27.237 1.00 42.09 164 ARG A O 1
ATOM 1305 N N . GLU A 1 165 ? -27.033 1.601 26.270 1.00 38.91 165 GLU A N 1
ATOM 1306 C CA . GLU A 1 165 ? -27.423 1.811 24.863 1.00 38.91 165 GLU A CA 1
ATOM 1307 C C . GLU A 1 165 ? -28.102 0.576 24.264 1.00 38.91 165 GLU A C 1
ATOM 1309 O O . GLU A 1 165 ? -27.600 -0.552 24.486 1.00 38.91 165 GLU A O 1
#

Secondary structure (DSSP, 8-state):
------PPS---TTEEEEEEEEEEEEEEESSS-HHHHHHHHHHHHHTT-SEEEEEEEEEGGGEEEEEEEEEEEGGGHHHHHHHHHHHSS-S--EEEEEEEEEE-EEEEEEEETTEEEEEEEEEETTEEEEEEE-HHHHHHHHHHH---HHHHHHHHHHHHT-TT-